Protein AF-A0A8D8CWI1-F1 (afdb_monomer_lite)

Structure (mmCIF, N/CA/C/O backbone):
data_AF-A0A8D8CWI1-F1
#
_entry.id   AF-A0A8D8CWI1-F1
#
loop_
_atom_site.group_PDB
_atom_site.id
_atom_site.type_symbol
_atom_site.label_atom_id
_atom_site.label_alt_id
_atom_site.label_comp_id
_atom_site.label_asym_id
_atom_site.label_entity_id
_atom_site.label_seq_id
_atom_site.pdbx_PDB_ins_code
_atom_site.Cartn_x
_atom_site.Cartn_y
_atom_site.Cartn_z
_atom_site.occupancy
_atom_site.B_iso_or_equiv
_atom_site.auth_seq_id
_atom_site.auth_comp_id
_atom_site.auth_asym_id
_atom_site.auth_atom_id
_atom_site.pdbx_PDB_model_num
ATOM 1 N N . MET A 1 1 ? 53.487 -8.138 -26.509 1.00 42.84 1 MET A N 1
ATOM 2 C CA . MET A 1 1 ? 53.267 -9.270 -25.585 1.00 42.84 1 MET A CA 1
ATOM 3 C C . MET A 1 1 ? 53.587 -8.730 -24.202 1.00 42.84 1 MET A C 1
ATOM 5 O O . MET A 1 1 ? 54.749 -8.462 -23.967 1.00 42.84 1 MET A O 1
ATOM 9 N N . LEU A 1 2 ? 52.679 -8.382 -23.300 1.00 46.41 2 LEU A N 1
ATOM 10 C CA . LEU A 1 2 ? 51.234 -8.536 -23.115 1.00 46.41 2 LEU A CA 1
ATOM 11 C C . LEU A 1 2 ? 50.904 -7.471 -22.052 1.00 46.41 2 LEU A C 1
ATOM 13 O O . LEU A 1 2 ? 51.437 -7.591 -20.955 1.00 46.41 2 LEU A O 1
ATOM 17 N N . SER A 1 3 ? 50.131 -6.427 -22.350 1.00 50.88 3 SER A N 1
ATOM 18 C CA . SER A 1 3 ? 49.646 -5.509 -21.296 1.00 50.88 3 SER A CA 1
ATOM 19 C C . SER A 1 3 ? 48.567 -4.545 -21.801 1.00 50.88 3 SER A C 1
ATOM 21 O O . SER A 1 3 ? 48.564 -3.375 -21.437 1.00 50.88 3 SER A O 1
ATOM 23 N N . GLN A 1 4 ? 47.695 -4.995 -22.705 1.00 46.41 4 GLN A N 1
ATOM 24 C CA . GLN A 1 4 ? 46.649 -4.138 -23.276 1.00 46.41 4 GLN A CA 1
ATOM 25 C C . GLN A 1 4 ? 45.330 -4.895 -23.493 1.00 46.41 4 GLN A C 1
ATOM 27 O O . GLN A 1 4 ? 44.592 -4.601 -24.426 1.00 46.41 4 GLN A O 1
ATOM 32 N N . GLU A 1 5 ? 45.057 -5.892 -22.646 1.00 44.97 5 GLU A N 1
ATOM 33 C CA . GLU A 1 5 ? 43.793 -6.647 -22.649 1.00 44.97 5 GLU A CA 1
ATOM 34 C C . GLU A 1 5 ? 42.979 -6.480 -21.350 1.00 44.97 5 GLU A C 1
ATOM 36 O O . GLU A 1 5 ? 41.818 -6.875 -21.329 1.00 44.97 5 GLU A O 1
ATOM 41 N N . ASP A 1 6 ? 43.511 -5.824 -20.308 1.00 45.47 6 ASP A N 1
ATOM 42 C CA . ASP A 1 6 ? 42.814 -5.704 -19.012 1.00 45.47 6 ASP A CA 1
ATOM 43 C C . ASP A 1 6 ? 41.886 -4.478 -18.877 1.00 45.47 6 ASP A C 1
ATOM 45 O O . ASP A 1 6 ? 41.021 -4.470 -18.007 1.00 45.47 6 ASP A O 1
ATOM 49 N N . ASP A 1 7 ? 41.956 -3.479 -19.766 1.00 42.00 7 ASP A N 1
ATOM 50 C CA . ASP A 1 7 ? 41.091 -2.279 -19.679 1.00 42.00 7 ASP A CA 1
ATOM 51 C C . ASP A 1 7 ? 39.696 -2.459 -20.312 1.00 42.00 7 ASP A C 1
ATOM 53 O O . ASP A 1 7 ? 38.827 -1.596 -20.189 1.00 42.00 7 ASP A O 1
ATOM 57 N N . ALA A 1 8 ? 39.440 -3.579 -20.995 1.00 42.09 8 ALA A N 1
ATOM 58 C CA . ALA A 1 8 ? 38.137 -3.843 -21.614 1.00 42.09 8 ALA A CA 1
ATOM 59 C C . ALA A 1 8 ? 37.120 -4.486 -20.648 1.00 42.09 8 ALA A C 1
ATOM 61 O O . ALA A 1 8 ? 35.929 -4.541 -20.961 1.00 42.09 8 ALA A O 1
ATOM 62 N N . ALA A 1 9 ? 37.567 -4.967 -19.482 1.00 45.78 9 ALA A N 1
ATOM 63 C CA . ALA A 1 9 ? 36.727 -5.694 -18.531 1.00 45.78 9 ALA A CA 1
ATOM 64 C C . ALA A 1 9 ? 35.967 -4.784 -17.543 1.00 45.78 9 ALA A C 1
ATOM 66 O O . ALA A 1 9 ? 34.921 -5.187 -17.036 1.00 45.78 9 ALA A O 1
ATOM 67 N N . GLU A 1 10 ? 36.425 -3.550 -17.303 1.00 42.88 10 GLU A N 1
ATOM 68 C CA . GLU A 1 10 ? 35.770 -2.615 -16.366 1.00 42.88 10 GLU A CA 1
ATOM 69 C C . GLU A 1 10 ? 34.694 -1.722 -17.009 1.00 42.88 10 GLU A C 1
ATOM 71 O O . GLU A 1 10 ? 33.970 -1.014 -16.310 1.00 42.88 10 GLU A O 1
ATOM 76 N N . ALA A 1 11 ? 34.519 -1.782 -18.332 1.00 43.88 11 ALA A N 1
ATOM 77 C CA . ALA A 1 11 ? 33.550 -0.959 -19.058 1.00 43.88 11 ALA A CA 1
ATOM 78 C C . ALA A 1 11 ? 32.256 -1.699 -19.448 1.00 43.88 11 ALA A C 1
ATOM 80 O O . ALA A 1 11 ? 31.505 -1.219 -20.297 1.00 43.88 11 ALA A O 1
ATOM 81 N N . ILE A 1 12 ? 31.933 -2.826 -18.805 1.00 44.25 12 ILE A N 1
ATOM 82 C CA . ILE A 1 12 ? 30.547 -3.311 -18.767 1.00 44.25 12 ILE A CA 1
ATOM 83 C C . ILE A 1 12 ? 29.859 -2.548 -17.635 1.00 44.25 12 ILE A C 1
ATOM 85 O O . ILE A 1 12 ? 29.587 -3.082 -16.562 1.00 44.25 12 ILE A O 1
ATOM 89 N N . VAL A 1 13 ? 29.574 -1.265 -17.880 1.00 48.06 13 VAL A N 1
ATOM 90 C CA . VAL A 1 13 ? 28.423 -0.625 -17.242 1.00 48.06 13 VAL A CA 1
ATOM 91 C C . VAL A 1 13 ? 27.266 -1.538 -17.596 1.00 48.06 13 VAL A C 1
ATOM 93 O O . VAL A 1 13 ? 26.857 -1.605 -18.756 1.00 48.06 13 VAL A O 1
ATOM 96 N N . THR A 1 14 ? 26.848 -2.344 -16.625 1.00 50.88 14 THR A N 1
ATOM 97 C CA . THR A 1 14 ? 25.748 -3.279 -16.761 1.00 50.88 14 THR A CA 1
ATOM 98 C C . THR A 1 14 ? 24.602 -2.503 -17.385 1.00 50.88 14 THR A C 1
ATOM 100 O O . THR A 1 14 ? 24.051 -1.584 -16.780 1.00 50.88 14 THR A O 1
ATOM 103 N N . LEU A 1 15 ? 24.270 -2.833 -18.634 1.00 54.66 15 LEU A N 1
ATOM 104 C CA . LEU A 1 15 ? 22.944 -2.572 -19.161 1.00 54.66 15 LEU A CA 1
ATOM 105 C C . LEU A 1 15 ? 22.036 -3.357 -18.221 1.00 54.66 15 LEU A C 1
ATOM 107 O O . LEU A 1 15 ? 21.840 -4.556 -18.407 1.00 54.66 15 LEU A O 1
ATOM 111 N N . SER A 1 16 ? 21.632 -2.726 -17.118 1.00 61.69 16 SER A N 1
ATOM 112 C CA . SER A 1 16 ? 20.719 -3.316 -16.165 1.00 61.69 16 SER A CA 1
ATOM 113 C C . SER A 1 16 ? 19.502 -3.685 -16.985 1.00 61.69 16 SER A C 1
ATOM 115 O O . SER A 1 16 ? 18.890 -2.833 -17.629 1.00 61.69 16 SER A O 1
ATOM 117 N N . ASP A 1 17 ? 19.239 -4.984 -17.078 1.00 61.53 17 ASP A N 1
ATOM 118 C CA . ASP A 1 17 ? 18.097 -5.482 -17.814 1.00 61.53 17 ASP A CA 1
ATOM 119 C C . ASP A 1 17 ? 16.857 -4.815 -17.212 1.00 61.53 17 ASP A C 1
ATOM 121 O O . ASP A 1 17 ? 16.456 -5.132 -16.098 1.00 61.53 17 ASP A O 1
ATOM 125 N N . MET A 1 18 ? 16.275 -3.842 -17.916 1.00 72.94 18 MET A N 1
ATOM 126 C CA . MET A 1 18 ? 15.099 -3.084 -17.473 1.00 72.94 18 MET A CA 1
ATOM 127 C C . MET A 1 18 ? 13.812 -3.902 -17.635 1.00 72.94 18 MET A C 1
ATOM 129 O O . MET A 1 18 ? 12.711 -3.342 -17.730 1.00 72.94 18 MET A O 1
ATOM 133 N N . SER A 1 19 ? 13.936 -5.229 -17.694 1.00 87.94 19 SER A N 1
ATOM 134 C CA . SER A 1 19 ? 12.807 -6.134 -17.726 1.00 87.94 19 SER A CA 1
ATOM 135 C C . SER A 1 19 ? 11.919 -5.924 -16.494 1.00 87.94 19 SER A C 1
ATOM 137 O O . SER A 1 19 ? 12.388 -5.546 -15.410 1.00 87.94 19 SER A O 1
ATOM 139 N N . PRO A 1 20 ? 10.602 -6.166 -16.622 1.00 86.00 20 PRO A N 1
ATOM 140 C CA . PRO A 1 20 ? 9.695 -6.099 -15.484 1.00 86.00 20 PRO A CA 1
ATOM 141 C C . PRO A 1 20 ? 10.175 -6.965 -14.313 1.00 86.00 20 PRO A C 1
ATOM 143 O O . PRO A 1 20 ? 10.097 -6.521 -13.170 1.00 86.00 20 PRO A O 1
ATOM 146 N N . ALA A 1 21 ? 10.743 -8.141 -14.601 1.00 90.50 21 ALA A N 1
ATOM 147 C CA . ALA A 1 21 ? 11.280 -9.057 -13.600 1.00 90.50 21 ALA A CA 1
ATOM 148 C C . ALA A 1 21 ? 12.399 -8.414 -12.767 1.00 90.50 21 ALA A C 1
ATOM 150 O O . ALA A 1 21 ? 12.317 -8.424 -11.540 1.00 90.50 21 ALA A O 1
ATOM 151 N N . THR A 1 22 ? 13.382 -7.775 -13.405 1.00 92.00 22 THR A N 1
ATOM 152 C CA . THR A 1 22 ? 14.456 -7.070 -12.691 1.00 92.00 22 THR A CA 1
ATOM 153 C C . THR A 1 22 ? 13.911 -5.919 -11.850 1.00 92.00 22 THR A C 1
ATOM 155 O O . THR A 1 22 ? 14.307 -5.752 -10.699 1.00 92.00 22 THR A O 1
ATOM 158 N N . ARG A 1 23 ? 12.941 -5.148 -12.369 1.00 91.00 23 ARG A N 1
ATOM 159 C CA . ARG A 1 23 ? 12.309 -4.069 -11.586 1.00 91.00 23 ARG A CA 1
ATOM 160 C C . ARG A 1 23 ? 11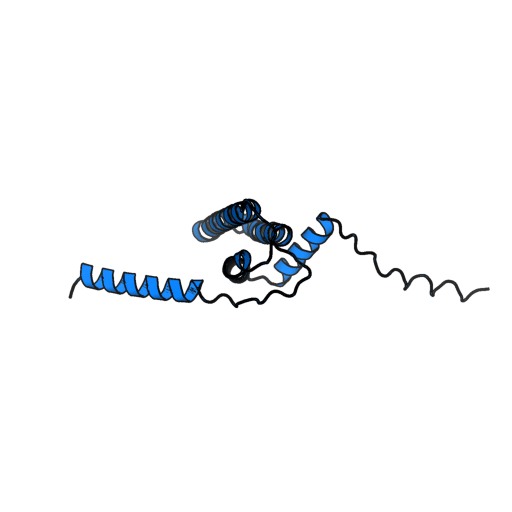.567 -4.595 -10.360 1.00 91.00 23 ARG A C 1
ATOM 162 O O . ARG A 1 23 ? 11.636 -3.966 -9.311 1.00 91.00 23 ARG A O 1
ATOM 169 N N . MET A 1 24 ? 10.877 -5.729 -10.481 1.00 93.62 24 MET A N 1
ATOM 170 C CA . MET A 1 24 ? 10.213 -6.372 -9.346 1.00 93.62 24 MET A CA 1
ATOM 171 C C . MET A 1 24 ? 11.224 -6.762 -8.274 1.00 93.62 24 MET A C 1
ATOM 173 O O . MET A 1 24 ? 11.026 -6.402 -7.118 1.00 93.62 24 MET A O 1
ATOM 177 N N . VAL A 1 25 ? 12.302 -7.455 -8.653 1.00 93.88 25 VAL A N 1
ATOM 178 C CA . VAL A 1 25 ? 13.358 -7.868 -7.714 1.00 93.88 25 VAL A CA 1
ATOM 179 C C . VAL A 1 25 ? 13.942 -6.649 -7.004 1.00 93.88 25 VAL A C 1
ATOM 181 O O . VAL A 1 25 ? 13.970 -6.620 -5.779 1.00 93.88 25 VAL A O 1
ATOM 184 N N . ASN A 1 26 ? 14.262 -5.590 -7.750 1.00 93.12 26 ASN A N 1
ATOM 185 C CA . ASN A 1 26 ? 14.781 -4.351 -7.173 1.00 93.12 26 ASN A CA 1
ATOM 186 C C . ASN A 1 26 ? 13.810 -3.720 -6.160 1.00 93.12 26 ASN A C 1
ATOM 188 O O . ASN A 1 26 ? 14.233 -3.274 -5.096 1.00 93.12 26 ASN A O 1
ATOM 192 N N . VAL A 1 27 ? 12.509 -3.674 -6.470 1.00 93.50 27 VAL A N 1
ATOM 193 C CA . VAL A 1 27 ? 11.495 -3.147 -5.541 1.00 93.50 27 VAL A CA 1
ATOM 194 C C . VAL A 1 27 ? 11.415 -4.012 -4.284 1.00 93.50 27 VAL A C 1
ATOM 196 O O . VAL A 1 27 ? 11.398 -3.473 -3.180 1.00 93.50 27 VAL A O 1
ATOM 199 N N . LEU A 1 28 ? 11.396 -5.337 -4.434 1.00 94.00 28 LEU A N 1
ATOM 200 C CA . LEU A 1 28 ? 11.347 -6.265 -3.305 1.00 94.00 28 LEU A CA 1
ATOM 201 C C . LEU A 1 28 ? 12.579 -6.127 -2.405 1.00 94.00 28 LEU A C 1
ATOM 203 O O . LEU A 1 28 ? 12.424 -6.037 -1.189 1.00 94.00 28 LEU A O 1
ATOM 207 N N . ASP A 1 29 ? 13.776 -6.042 -2.980 1.00 93.81 29 ASP A N 1
ATOM 208 C CA . ASP A 1 29 ? 15.023 -5.879 -2.229 1.00 93.81 29 ASP A CA 1
ATOM 209 C C . ASP A 1 29 ? 15.036 -4.565 -1.441 1.00 93.81 29 ASP A C 1
ATOM 211 O O . ASP A 1 29 ? 15.306 -4.566 -0.238 1.00 93.81 29 ASP A O 1
ATOM 215 N N . VAL A 1 30 ? 14.645 -3.452 -2.073 1.00 92.94 30 VAL A N 1
ATOM 216 C CA . VAL A 1 30 ? 14.542 -2.146 -1.400 1.00 92.94 30 VAL A CA 1
ATOM 217 C C . VAL A 1 30 ? 13.563 -2.198 -0.225 1.00 92.94 30 VAL A C 1
ATOM 219 O O . VAL A 1 30 ? 13.837 -1.639 0.839 1.00 92.94 30 VAL A O 1
ATOM 222 N N . LEU A 1 31 ? 12.430 -2.881 -0.383 1.00 92.81 31 LEU A N 1
ATOM 223 C CA . LEU A 1 31 ? 11.438 -3.010 0.684 1.00 92.81 31 LEU A CA 1
ATOM 224 C C . LEU A 1 31 ? 11.945 -3.887 1.825 1.00 92.81 31 LEU A C 1
ATOM 226 O O . LEU A 1 31 ? 11.797 -3.501 2.986 1.00 92.81 31 LEU A O 1
ATOM 230 N N . HIS A 1 32 ? 12.579 -5.019 1.516 1.00 89.88 32 HIS A N 1
ATOM 231 C CA . HIS A 1 32 ? 13.185 -5.881 2.529 1.00 89.88 32 HIS A CA 1
ATOM 232 C C . HIS A 1 32 ? 14.225 -5.128 3.366 1.00 89.88 32 HIS A C 1
ATOM 234 O O . HIS A 1 32 ? 14.299 -5.338 4.576 1.00 89.88 32 HIS A O 1
ATOM 240 N N . MET A 1 33 ? 14.981 -4.212 2.753 1.00 89.38 33 MET A N 1
ATOM 241 C CA . MET A 1 33 ? 15.924 -3.348 3.469 1.00 89.38 33 MET A CA 1
ATOM 242 C C . MET A 1 33 ? 15.233 -2.287 4.343 1.00 89.38 33 MET A C 1
ATOM 244 O O . MET A 1 33 ? 15.790 -1.888 5.362 1.00 89.38 33 MET A O 1
ATOM 248 N N . ALA A 1 34 ? 14.038 -1.821 3.966 1.00 87.81 34 ALA A N 1
ATOM 249 C CA . ALA A 1 34 ? 13.304 -0.791 4.704 1.00 87.81 34 ALA A CA 1
ATOM 250 C C . ALA A 1 34 ? 12.594 -1.327 5.962 1.00 87.81 34 ALA A C 1
ATOM 252 O O . ALA A 1 34 ? 12.572 -0.650 6.989 1.00 87.81 34 ALA A O 1
ATOM 253 N N . GLY A 1 35 ? 11.995 -2.520 5.891 1.00 85.06 35 GLY A N 1
ATOM 254 C CA . GLY A 1 35 ? 11.436 -3.250 7.039 1.00 85.06 35 GLY A CA 1
ATOM 255 C C . GLY A 1 35 ? 10.126 -2.722 7.659 1.00 85.06 35 GLY A C 1
ATOM 256 O O . GLY A 1 35 ? 9.451 -3.487 8.346 1.00 85.06 35 GLY A O 1
ATOM 257 N N . ASP A 1 36 ? 9.725 -1.471 7.410 1.00 89.75 36 ASP A N 1
ATOM 258 C CA . ASP A 1 36 ? 8.483 -0.863 7.934 1.00 89.75 36 ASP A CA 1
ATOM 259 C C . ASP A 1 36 ? 7.386 -0.776 6.854 1.00 89.75 36 ASP A C 1
ATOM 261 O O . ASP A 1 36 ? 7.164 0.264 6.226 1.00 89.75 36 ASP A O 1
ATOM 265 N N . TYR A 1 37 ? 6.706 -1.899 6.605 1.00 92.31 37 TYR A N 1
ATOM 266 C CA . TYR A 1 37 ? 5.696 -1.996 5.543 1.00 92.31 37 TYR A CA 1
ATOM 267 C C . TYR A 1 37 ? 4.416 -1.219 5.844 1.00 92.31 37 TYR A C 1
ATOM 269 O O . TYR A 1 37 ? 3.831 -0.648 4.926 1.00 92.31 37 TYR A O 1
ATOM 277 N N . ASP A 1 38 ? 3.997 -1.141 7.107 1.00 90.06 38 ASP A N 1
ATOM 278 C CA . ASP A 1 38 ? 2.774 -0.430 7.489 1.00 90.06 38 ASP A CA 1
ATOM 279 C C . ASP A 1 38 ? 2.887 1.065 7.206 1.00 90.06 38 ASP A C 1
ATOM 281 O O . ASP A 1 38 ? 2.004 1.671 6.586 1.00 90.06 38 ASP A O 1
ATOM 285 N N . ARG A 1 39 ? 4.004 1.675 7.613 1.00 90.44 39 ARG A N 1
ATOM 286 C CA . ARG A 1 39 ? 4.228 3.101 7.379 1.00 90.44 39 ARG A CA 1
ATOM 287 C C . ARG A 1 39 ? 4.423 3.411 5.901 1.00 90.44 39 ARG A C 1
ATOM 289 O O . ARG A 1 39 ? 3.927 4.433 5.419 1.00 90.44 39 ARG A O 1
ATOM 296 N N . LEU A 1 40 ? 5.125 2.541 5.175 1.00 92.56 40 LEU A N 1
ATOM 297 C CA . LEU A 1 40 ? 5.294 2.682 3.731 1.00 92.56 40 LEU A CA 1
ATOM 298 C C . LEU A 1 40 ? 3.949 2.590 3.006 1.00 92.56 40 LEU A C 1
ATOM 300 O O . LEU A 1 40 ? 3.662 3.444 2.168 1.00 92.56 40 LEU A O 1
ATOM 304 N N . MET A 1 41 ? 3.100 1.623 3.361 1.00 93.38 41 MET A N 1
ATOM 305 C CA . MET A 1 41 ? 1.767 1.472 2.777 1.00 93.38 41 MET A CA 1
ATOM 306 C C . MET A 1 41 ? 0.917 2.726 3.001 1.00 93.38 41 MET A C 1
ATOM 308 O O . MET A 1 41 ? 0.307 3.219 2.054 1.00 93.38 41 MET A O 1
ATOM 312 N N . GLN A 1 42 ? 0.922 3.294 4.213 1.00 92.88 42 GLN A N 1
ATOM 313 C CA . GLN A 1 42 ? 0.238 4.564 4.492 1.00 92.88 42 GLN A CA 1
ATOM 314 C C . GLN A 1 42 ? 0.769 5.700 3.611 1.00 92.88 42 GLN A C 1
ATOM 316 O O . GLN A 1 42 ? -0.010 6.481 3.065 1.00 92.88 42 GLN A O 1
ATOM 321 N N . GLY A 1 43 ? 2.090 5.776 3.432 1.00 92.88 43 GLY A N 1
ATOM 322 C CA . GLY A 1 43 ? 2.718 6.746 2.538 1.00 92.88 43 GLY A CA 1
ATOM 323 C C . GLY A 1 43 ? 2.236 6.601 1.094 1.00 92.88 43 GLY A C 1
ATOM 324 O O . GLY A 1 43 ? 1.879 7.599 0.467 1.00 92.88 43 GLY A O 1
ATOM 325 N N . VAL A 1 44 ? 2.161 5.374 0.573 1.00 93.12 44 VAL A N 1
ATOM 326 C CA . VAL A 1 44 ? 1.638 5.120 -0.778 1.00 93.12 44 VAL A CA 1
ATOM 327 C C . VAL A 1 44 ? 0.153 5.486 -0.853 1.00 93.12 44 VAL A C 1
ATOM 329 O O . VAL A 1 44 ? -0.243 6.227 -1.752 1.00 93.12 44 VAL A O 1
ATOM 332 N N . PHE A 1 45 ? -0.658 5.068 0.119 1.00 93.56 45 PHE A N 1
ATOM 333 C CA . PHE A 1 45 ? -2.098 5.341 0.160 1.00 93.56 45 PHE A CA 1
ATOM 334 C C . PHE A 1 45 ? -2.435 6.840 0.228 1.00 93.56 45 PHE A C 1
ATOM 336 O O . PHE A 1 45 ? -3.384 7.304 -0.399 1.00 93.56 45 PHE A O 1
ATOM 343 N N . GLU A 1 46 ? -1.650 7.646 0.942 1.00 92.69 46 GLU A N 1
ATOM 344 C CA . GLU A 1 46 ? -1.886 9.094 0.992 1.00 92.69 46 GLU A CA 1
ATOM 345 C C . GLU A 1 46 ? -1.446 9.823 -0.297 1.00 92.69 46 GLU A C 1
ATOM 347 O O . GLU A 1 46 ? -1.902 10.944 -0.559 1.00 92.69 46 GLU A O 1
ATOM 352 N N . ASN A 1 47 ? -0.578 9.212 -1.117 1.00 91.88 47 ASN A N 1
ATOM 353 C CA . ASN A 1 47 ? 0.059 9.865 -2.266 1.00 91.88 47 ASN A CA 1
ATOM 354 C C . ASN A 1 47 ? -0.300 9.285 -3.645 1.00 91.88 47 ASN A C 1
ATOM 356 O O . ASN A 1 47 ? -0.041 9.973 -4.633 1.00 91.88 47 ASN A O 1
ATOM 360 N N . TYR A 1 48 ? -0.894 8.091 -3.753 1.00 90.31 48 TYR A N 1
ATOM 361 C CA . TYR A 1 48 ? -1.123 7.438 -5.054 1.00 90.31 48 TYR A CA 1
ATOM 362 C C . TYR A 1 48 ? -2.044 8.250 -5.979 1.00 90.31 48 TYR A C 1
ATOM 364 O O . TYR A 1 48 ? -1.742 8.403 -7.156 1.00 90.31 48 TYR A O 1
ATOM 372 N N . LEU A 1 49 ? -3.089 8.888 -5.438 1.00 89.25 49 LEU A N 1
ATOM 373 C CA . LEU A 1 49 ? -3.983 9.768 -6.210 1.00 89.25 49 LEU A CA 1
ATOM 374 C C . LEU A 1 49 ? -3.339 11.097 -6.630 1.00 89.25 49 LEU A C 1
ATOM 376 O O . LEU A 1 49 ? -3.849 11.779 -7.514 1.00 89.25 49 LEU A O 1
ATOM 380 N N . HIS A 1 50 ? -2.236 11.493 -5.991 1.00 87.12 50 HIS A N 1
ATOM 381 C CA . HIS A 1 50 ? -1.492 12.697 -6.367 1.00 87.12 50 HIS A CA 1
ATOM 382 C C . HIS A 1 50 ? -0.492 12.429 -7.501 1.00 87.12 50 HIS A C 1
ATOM 384 O O . HIS A 1 50 ? 0.103 13.375 -8.026 1.00 87.12 50 HIS A O 1
ATOM 390 N N . GLN A 1 51 ? -0.285 11.162 -7.873 1.00 85.19 51 GLN A N 1
ATOM 391 C CA . GLN A 1 51 ? 0.596 10.805 -8.975 1.00 85.19 51 GLN A CA 1
ATOM 392 C C . GLN A 1 51 ? -0.063 11.148 -10.308 1.00 85.19 51 GLN A C 1
ATOM 394 O O . GLN A 1 51 ? -1.242 10.886 -10.540 1.00 85.19 51 GLN A O 1
ATOM 399 N N . LYS A 1 52 ? 0.718 11.753 -11.205 1.00 78.12 52 LYS A N 1
ATOM 400 C CA . LYS A 1 52 ? 0.260 12.065 -12.559 1.00 78.12 52 LYS A CA 1
ATOM 401 C C . LYS A 1 52 ? 0.277 10.785 -13.387 1.00 78.12 52 LYS A C 1
ATOM 403 O O . LYS A 1 52 ? 1.309 10.436 -13.952 1.00 78.12 52 LYS A O 1
ATOM 408 N N . MET A 1 53 ? -0.866 10.118 -13.463 1.00 78.12 53 MET A N 1
ATOM 409 C CA . MET A 1 53 ? -1.077 8.941 -14.298 1.00 78.12 53 MET A CA 1
ATOM 410 C C . MET A 1 53 ? -2.149 9.254 -15.355 1.00 78.12 53 MET A C 1
ATOM 412 O O . MET A 1 53 ? -3.214 9.767 -15.005 1.00 78.12 53 MET A O 1
ATOM 416 N N . PRO A 1 54 ? -1.903 8.969 -16.645 1.00 74.19 54 PRO A N 1
ATOM 417 C CA . PRO A 1 54 ? -2.937 9.050 -17.667 1.00 74.19 54 PRO A CA 1
ATOM 418 C C . PRO A 1 54 ? -3.896 7.858 -17.523 1.00 74.19 54 PRO A C 1
ATOM 420 O O . PRO A 1 54 ? -3.695 6.817 -18.141 1.00 74.19 54 PRO A O 1
ATOM 423 N N . ASP A 1 55 ? -4.936 8.012 -16.700 1.00 85.25 55 ASP A N 1
ATOM 424 C CA . ASP A 1 55 ? -5.984 7.002 -16.494 1.00 85.25 55 ASP A CA 1
ATOM 425 C C . ASP A 1 55 ? -7.390 7.588 -16.707 1.00 85.25 55 ASP A C 1
ATOM 427 O O . ASP A 1 55 ? -8.041 8.011 -15.749 1.00 85.25 55 ASP A O 1
ATOM 431 N N . PRO A 1 56 ? -7.887 7.647 -17.957 1.00 83.75 56 PRO A N 1
ATOM 432 C CA . PRO A 1 56 ? -9.203 8.220 -18.248 1.00 83.75 56 PRO A CA 1
ATOM 433 C C . PRO A 1 56 ? -10.365 7.476 -17.577 1.00 83.75 56 PRO A C 1
ATOM 435 O O . PRO A 1 56 ? -11.394 8.083 -17.294 1.00 83.75 56 PRO A O 1
ATOM 438 N N . ASN A 1 57 ? -10.199 6.173 -17.331 1.00 89.00 57 ASN A N 1
ATOM 439 C CA . ASN A 1 57 ? -11.248 5.291 -16.817 1.00 89.00 57 ASN A CA 1
ATOM 440 C C . ASN A 1 57 ? -11.029 4.891 -15.349 1.00 89.00 57 ASN A C 1
ATOM 442 O O . ASN A 1 57 ? -11.812 4.106 -14.820 1.00 89.00 57 ASN A O 1
ATOM 446 N N . MET A 1 58 ? -9.980 5.405 -14.697 1.00 88.69 58 MET A N 1
ATOM 447 C CA . MET A 1 58 ? -9.603 5.075 -13.315 1.00 88.69 58 MET A CA 1
ATOM 448 C C . MET A 1 58 ? -9.399 3.569 -13.057 1.00 88.69 58 MET A C 1
ATOM 450 O O . MET A 1 58 ? -9.577 3.099 -11.932 1.00 88.69 58 MET A O 1
ATOM 454 N N . VAL A 1 59 ? -9.029 2.798 -14.082 1.00 91.94 59 VAL A N 1
ATOM 455 C CA . VAL A 1 59 ? -8.868 1.339 -13.967 1.00 91.94 59 VAL A CA 1
ATOM 456 C C . VAL A 1 59 ? -7.642 0.990 -13.126 1.00 91.94 59 VAL A C 1
ATOM 458 O O . VAL A 1 59 ? -7.729 0.127 -12.258 1.00 91.94 59 VAL A O 1
ATOM 461 N N . GLY A 1 60 ? -6.519 1.685 -13.325 1.00 90.25 60 GLY A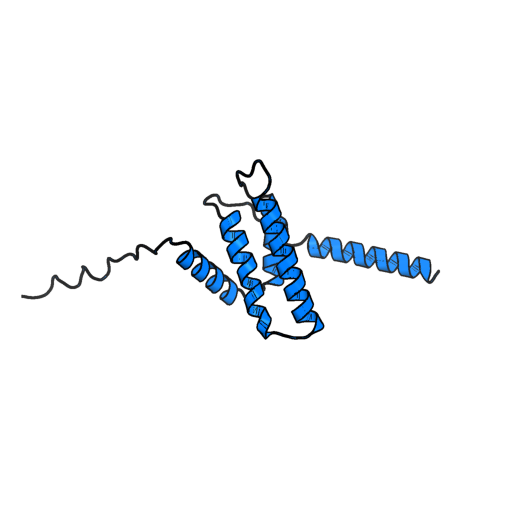 N 1
ATOM 462 C CA . GLY A 1 60 ? -5.312 1.460 -12.524 1.00 90.25 60 GLY A CA 1
ATOM 463 C C . GLY A 1 60 ? -5.481 1.952 -11.088 1.00 90.25 60 GLY A C 1
ATOM 464 O O . GLY A 1 60 ? -4.971 1.343 -10.151 1.00 90.25 60 GLY A O 1
ATOM 465 N N . VAL A 1 61 ? -6.263 3.016 -10.893 1.00 92.31 61 VAL A N 1
ATOM 466 C CA . VAL A 1 61 ? -6.641 3.493 -9.554 1.00 92.31 61 VAL A CA 1
ATOM 467 C C . VAL A 1 61 ? -7.499 2.457 -8.818 1.00 92.31 61 VAL A C 1
ATOM 469 O O . VAL A 1 61 ? -7.268 2.210 -7.633 1.00 92.31 61 VAL A O 1
ATOM 472 N N . ALA A 1 62 ? -8.464 1.837 -9.504 1.00 93.56 62 ALA A N 1
ATOM 473 C CA . ALA A 1 62 ? -9.300 0.782 -8.935 1.00 93.56 62 ALA A CA 1
ATOM 474 C C . ALA A 1 62 ? -8.482 -0.472 -8.585 1.00 93.56 62 ALA A C 1
ATOM 476 O O . ALA A 1 62 ? -8.599 -0.968 -7.465 1.00 93.56 62 ALA A O 1
ATOM 477 N N . ASP A 1 63 ? -7.603 -0.917 -9.488 1.00 94.31 63 ASP A N 1
ATOM 478 C CA . ASP A 1 63 ? -6.696 -2.051 -9.260 1.00 94.31 63 ASP A CA 1
ATOM 479 C C . ASP A 1 63 ? -5.791 -1.801 -8.041 1.00 94.31 63 ASP A C 1
ATOM 481 O O . ASP A 1 63 ? -5.733 -2.610 -7.115 1.00 94.31 63 ASP A O 1
ATOM 485 N N . ALA A 1 64 ? -5.186 -0.612 -7.931 1.00 94.44 64 ALA A N 1
ATOM 486 C CA . ALA A 1 64 ? -4.425 -0.236 -6.737 1.00 94.44 64 ALA A CA 1
ATOM 487 C C . ALA A 1 64 ? -5.258 -0.333 -5.444 1.00 94.44 64 ALA A C 1
ATOM 489 O O . ALA A 1 64 ? -4.744 -0.790 -4.418 1.00 94.44 64 ALA A O 1
ATOM 490 N N . GLY A 1 65 ? -6.533 0.067 -5.501 1.00 94.94 65 GLY A N 1
ATOM 491 C CA . GLY A 1 65 ? -7.514 -0.071 -4.421 1.00 94.94 65 GLY A CA 1
ATOM 492 C C . GLY A 1 65 ? -7.735 -1.518 -3.978 1.00 94.94 65 GLY A C 1
ATOM 493 O O . GLY A 1 65 ? -7.755 -1.805 -2.776 1.00 94.94 65 GLY A O 1
ATOM 494 N N . GLU A 1 66 ? -7.851 -2.443 -4.929 1.00 96.62 66 GLU A N 1
ATOM 495 C CA . GLU A 1 66 ? -7.970 -3.875 -4.640 1.00 96.62 66 GLU A CA 1
ATOM 496 C C . GLU A 1 66 ? -6.714 -4.417 -3.948 1.00 96.62 66 GLU A C 1
ATOM 498 O O . GLU A 1 66 ? -6.822 -5.176 -2.980 1.00 96.62 66 GLU A O 1
ATOM 503 N N . TRP A 1 67 ? -5.528 -3.958 -4.358 1.00 96.44 67 TRP A N 1
ATOM 504 C CA . TRP A 1 67 ? -4.263 -4.324 -3.716 1.00 96.44 67 TRP A CA 1
ATOM 505 C C . TRP A 1 67 ? -4.113 -3.771 -2.294 1.00 96.44 67 TRP A C 1
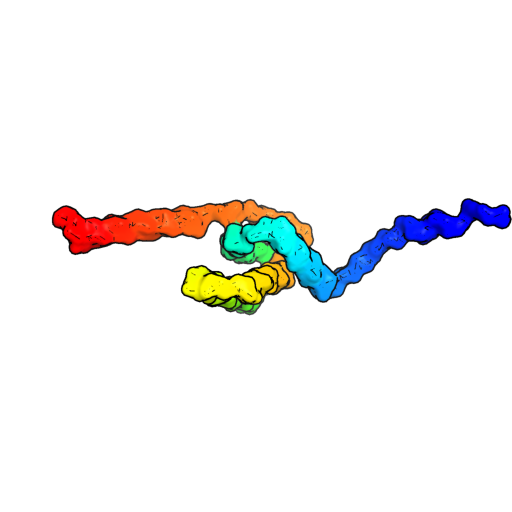ATOM 507 O O . TRP A 1 67 ? -3.570 -4.467 -1.432 1.00 96.44 67 TRP A O 1
ATOM 517 N N . PHE A 1 68 ? -4.648 -2.581 -1.998 1.00 96.06 68 PHE A N 1
ATOM 518 C CA . PHE A 1 68 ? -4.758 -2.109 -0.610 1.00 96.06 68 PHE A CA 1
ATOM 519 C C . PHE A 1 68 ? -5.663 -3.030 0.218 1.00 96.06 68 PHE A C 1
ATOM 521 O O . PHE A 1 68 ? -5.265 -3.479 1.292 1.00 96.06 68 PHE A O 1
ATOM 528 N N . CYS A 1 69 ? -6.828 -3.414 -0.315 1.00 96.06 69 CYS A N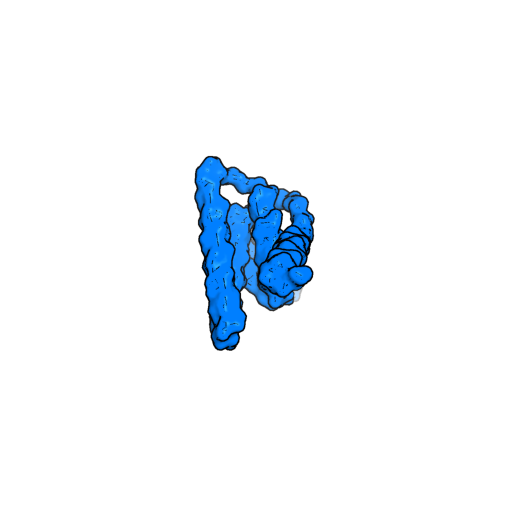 1
ATOM 529 C CA . CYS A 1 69 ? -7.731 -4.349 0.365 1.00 96.06 69 CYS A CA 1
ATOM 530 C C . CYS A 1 69 ? -7.093 -5.732 0.575 1.00 96.06 69 CYS A C 1
ATOM 532 O O . CYS A 1 69 ? -7.355 -6.398 1.579 1.00 96.06 69 CYS A O 1
ATOM 534 N N . PHE A 1 70 ? -6.276 -6.197 -0.373 1.00 95.88 70 PHE A N 1
ATOM 535 C CA . PHE A 1 70 ? -5.501 -7.425 -0.223 1.00 95.88 70 PHE A CA 1
ATOM 536 C C . PHE A 1 70 ? -4.509 -7.312 0.940 1.00 95.88 70 PHE A C 1
ATOM 538 O O . PHE A 1 70 ? -4.495 -8.191 1.805 1.00 95.88 70 PHE A O 1
ATOM 545 N N . ASN A 1 71 ? -3.734 -6.225 0.998 1.00 95.25 71 ASN A N 1
ATOM 546 C CA . ASN A 1 71 ? -2.767 -5.997 2.069 1.00 95.25 71 ASN A CA 1
ATOM 547 C C . ASN A 1 71 ? -3.457 -5.948 3.444 1.00 95.25 71 ASN A C 1
ATOM 549 O O . ASN A 1 71 ? -3.036 -6.662 4.353 1.00 95.25 71 ASN A O 1
ATOM 553 N N . ASP A 1 72 ? -4.594 -5.254 3.558 1.00 94.94 72 ASP A N 1
ATOM 554 C CA . ASP A 1 72 ? -5.400 -5.204 4.786 1.00 94.94 72 ASP A CA 1
ATOM 555 C C . ASP A 1 72 ? -5.829 -6.598 5.270 1.00 94.94 72 ASP A C 1
ATOM 557 O O . ASP A 1 72 ? -5.771 -6.893 6.465 1.00 94.94 72 ASP A O 1
ATOM 561 N N . ARG A 1 73 ? -6.231 -7.495 4.359 1.00 95.12 73 ARG A N 1
ATOM 562 C CA . ARG A 1 73 ? -6.613 -8.878 4.712 1.00 95.12 73 ARG A CA 1
ATOM 563 C C . ARG A 1 73 ? -5.416 -9.687 5.204 1.00 95.12 73 ARG A C 1
ATOM 565 O O . ARG A 1 73 ? -5.553 -10.471 6.149 1.00 95.12 73 ARG A O 1
ATOM 572 N N . VAL A 1 74 ? -4.253 -9.511 4.578 1.00 94.62 74 VAL A N 1
ATOM 573 C CA . VAL A 1 74 ? -3.006 -10.164 5.001 1.00 94.62 74 VAL A CA 1
ATOM 574 C C . VAL A 1 74 ? -2.593 -9.643 6.379 1.00 94.62 74 VAL A C 1
ATOM 576 O O . VAL A 1 74 ? -2.376 -10.447 7.288 1.00 94.62 74 VAL A O 1
ATOM 579 N N . GLN A 1 75 ? -2.604 -8.325 6.582 1.00 94.00 75 GLN A N 1
ATOM 580 C CA . GLN A 1 75 ? -2.316 -7.691 7.869 1.00 94.00 75 GLN A CA 1
ATOM 581 C C . GLN A 1 75 ? -3.293 -8.118 8.959 1.00 94.00 75 GLN A C 1
ATOM 583 O O . GLN A 1 75 ? -2.882 -8.448 10.072 1.00 94.00 75 GLN A O 1
ATOM 588 N N . GLN A 1 76 ? -4.586 -8.201 8.649 1.00 94.69 76 GLN A N 1
ATOM 589 C CA . GLN A 1 76 ? -5.584 -8.734 9.568 1.00 94.69 76 GLN A CA 1
ATOM 590 C C . GLN A 1 76 ? -5.222 -10.170 9.981 1.00 94.69 76 GLN A C 1
ATOM 592 O O . GLN A 1 76 ? -5.203 -10.496 11.168 1.00 94.69 76 GLN A O 1
ATOM 597 N N . LYS A 1 77 ? -4.884 -11.038 9.024 1.00 94.88 77 LYS A N 1
ATOM 598 C CA . LYS A 1 77 ? -4.501 -12.428 9.307 1.00 94.88 77 LYS A CA 1
ATOM 599 C C . LYS A 1 77 ? -3.258 -12.520 10.196 1.00 94.88 77 LYS A C 1
ATOM 601 O O . LYS A 1 77 ? -3.264 -13.307 11.145 1.00 94.88 77 LYS A O 1
ATOM 606 N N . ILE A 1 78 ? -2.236 -11.712 9.917 1.00 94.94 78 ILE A N 1
ATOM 607 C CA . ILE A 1 78 ? -0.998 -11.641 10.706 1.00 94.94 78 ILE A CA 1
ATOM 608 C C . ILE A 1 78 ? -1.311 -11.181 12.130 1.00 94.94 78 ILE A C 1
ATOM 610 O O . ILE A 1 78 ? -0.938 -11.858 13.083 1.00 94.94 78 ILE A O 1
ATOM 614 N N . ASN A 1 79 ? -2.065 -10.093 12.290 1.00 93.69 79 ASN A N 1
ATOM 615 C CA . ASN A 1 79 ? -2.362 -9.516 13.602 1.00 93.69 79 ASN A CA 1
ATOM 616 C C . ASN A 1 79 ? -3.275 -10.405 14.459 1.00 93.69 79 ASN A C 1
ATOM 618 O O . ASN A 1 79 ? -3.107 -10.467 15.675 1.00 93.69 79 ASN A O 1
ATOM 622 N N . HIS A 1 80 ? -4.226 -11.118 13.850 1.00 95.75 80 HIS A N 1
ATOM 623 C CA . HIS A 1 80 ? -5.146 -11.987 14.590 1.00 95.75 80 HIS A CA 1
ATOM 624 C C . HIS A 1 80 ? -4.583 -13.378 14.890 1.00 95.75 80 HIS A C 1
ATOM 626 O O . HIS A 1 80 ? -4.925 -13.954 15.920 1.00 95.75 80 HIS A O 1
ATOM 632 N N . GLN A 1 81 ? -3.790 -13.955 13.982 1.00 95.38 81 GLN A N 1
ATOM 633 C CA . GLN A 1 81 ? -3.324 -15.343 14.099 1.00 95.38 81 GLN A CA 1
ATOM 634 C C . GLN A 1 81 ? -1.826 -15.474 14.348 1.00 95.38 81 GLN A C 1
ATOM 636 O O . GLN A 1 81 ? -1.350 -16.593 14.513 1.00 95.38 81 GLN A O 1
ATOM 641 N N . GLN A 1 82 ? -1.084 -14.362 14.331 1.00 94.56 82 GLN A N 1
ATOM 642 C CA . GLN A 1 82 ? 0.377 -14.338 14.450 1.00 94.56 82 GLN A CA 1
ATOM 643 C C . GLN A 1 82 ? 1.071 -15.245 13.424 1.00 94.56 82 GLN A C 1
ATOM 645 O O . GLN A 1 82 ? 2.160 -15.769 13.648 1.00 94.56 82 GLN A O 1
ATOM 650 N N . ASN A 1 83 ? 0.428 -15.454 12.273 1.00 92.62 83 ASN A N 1
ATOM 651 C CA . ASN A 1 83 ? 0.996 -16.258 11.209 1.00 92.62 83 ASN A CA 1
ATOM 652 C C . ASN A 1 83 ? 1.938 -15.394 10.364 1.00 92.62 83 ASN A C 1
ATOM 654 O O . ASN A 1 83 ? 1.513 -14.760 9.404 1.00 92.62 83 ASN A O 1
ATOM 658 N N . TYR A 1 84 ? 3.225 -15.399 10.699 1.00 93.38 84 TYR A N 1
ATOM 659 C CA . TYR A 1 84 ? 4.239 -14.625 9.976 1.00 93.38 84 TYR A CA 1
ATOM 660 C C . TYR A 1 84 ? 4.730 -15.289 8.683 1.00 93.38 84 TYR A C 1
ATOM 662 O O . TYR A 1 84 ? 5.461 -14.660 7.922 1.00 93.38 84 TYR A O 1
ATOM 670 N N . SER A 1 85 ? 4.292 -16.515 8.365 1.00 94.12 85 SER A N 1
ATOM 671 C CA . SER A 1 85 ? 4.618 -17.136 7.068 1.00 94.12 85 SER A CA 1
ATOM 672 C C . SER A 1 85 ? 4.042 -16.354 5.884 1.00 94.12 85 SER A C 1
ATOM 674 O O . SER A 1 85 ? 4.586 -16.417 4.784 1.00 94.12 85 SER A O 1
ATOM 676 N N . VAL A 1 86 ? 2.973 -15.578 6.114 1.00 93.00 86 VAL A N 1
ATOM 677 C CA . VAL A 1 86 ? 2.364 -14.719 5.092 1.00 93.00 86 VAL A CA 1
ATOM 678 C C . VAL A 1 86 ? 2.930 -13.292 5.072 1.00 93.00 86 VAL A C 1
ATOM 680 O O . VAL A 1 86 ? 2.551 -12.496 4.220 1.00 93.00 86 VAL A O 1
ATOM 683 N N . TYR A 1 87 ? 3.859 -12.955 5.969 1.00 91.69 87 TYR A N 1
ATOM 684 C CA . TYR A 1 87 ? 4.453 -11.616 6.053 1.00 91.69 87 TYR A CA 1
ATOM 685 C C . TYR A 1 87 ? 5.154 -11.165 4.754 1.00 91.69 87 TYR A C 1
ATOM 687 O O . TYR A 1 87 ? 4.960 -10.019 4.348 1.00 91.69 87 TYR A O 1
ATOM 695 N N . PRO A 1 88 ? 5.878 -12.039 4.019 1.00 91.31 88 PRO A N 1
ATOM 696 C CA . PRO A 1 88 ? 6.481 -11.656 2.742 1.00 91.31 88 PRO A CA 1
ATOM 697 C C . PRO A 1 88 ? 5.464 -11.272 1.661 1.00 91.31 88 PRO A C 1
ATOM 699 O O . PRO A 1 88 ? 5.834 -10.624 0.693 1.00 91.31 88 PRO A O 1
ATOM 702 N N . TYR A 1 89 ? 4.181 -11.631 1.796 1.00 92.94 89 TYR A N 1
ATOM 703 C CA . TYR A 1 89 ? 3.171 -11.271 0.795 1.00 92.94 89 TYR A CA 1
ATOM 704 C C . TYR A 1 89 ? 2.820 -9.775 0.816 1.00 92.94 89 TYR A C 1
ATOM 706 O O . TYR A 1 89 ? 2.294 -9.256 -0.168 1.00 92.94 89 TYR A O 1
ATOM 714 N N . LEU A 1 90 ? 3.149 -9.064 1.900 1.00 93.38 90 LEU A N 1
ATOM 715 C CA . LEU A 1 90 ? 2.915 -7.624 2.029 1.00 93.38 90 LEU A CA 1
ATOM 716 C C . LEU A 1 90 ? 3.729 -6.804 1.020 1.00 93.38 90 LEU A C 1
ATOM 718 O O . LEU A 1 90 ? 3.266 -5.759 0.565 1.00 93.38 90 LEU A O 1
ATOM 722 N N . THR A 1 91 ? 4.921 -7.279 0.643 1.00 93.50 91 THR A N 1
ATOM 723 C CA . THR A 1 91 ? 5.831 -6.557 -0.258 1.00 93.50 91 THR A CA 1
ATOM 724 C C . THR A 1 91 ? 5.345 -6.554 -1.709 1.00 93.50 91 THR A C 1
ATOM 726 O O . THR A 1 91 ? 5.637 -5.623 -2.456 1.00 93.50 91 THR A O 1
ATOM 729 N N . TYR A 1 92 ? 4.524 -7.532 -2.104 1.00 93.50 92 TYR A N 1
ATOM 730 C CA . TYR A 1 92 ? 4.001 -7.632 -3.470 1.00 93.50 92 TYR A CA 1
ATOM 731 C C . TYR A 1 92 ? 3.021 -6.509 -3.825 1.00 93.50 92 TYR A C 1
ATOM 733 O O . TYR A 1 92 ? 2.973 -6.102 -4.984 1.00 93.50 92 TYR A O 1
ATOM 741 N N . GLY A 1 93 ? 2.305 -5.941 -2.845 1.00 94.44 93 GLY A N 1
ATOM 742 C CA . GLY A 1 93 ? 1.457 -4.767 -3.087 1.00 94.44 93 GLY A CA 1
ATOM 743 C C . GLY A 1 93 ? 2.262 -3.583 -3.632 1.00 94.44 93 GLY A C 1
ATOM 744 O O . GLY A 1 93 ? 1.862 -2.937 -4.598 1.00 94.44 93 GLY A O 1
ATOM 745 N N . PHE A 1 94 ? 3.466 -3.366 -3.099 1.00 94.94 94 PHE A N 1
ATOM 746 C CA . PHE A 1 94 ? 4.356 -2.295 -3.545 1.00 94.94 94 PHE A CA 1
ATOM 747 C C . PHE A 1 94 ? 4.907 -2.503 -4.952 1.00 94.94 94 PHE A C 1
ATOM 749 O O . PHE A 1 94 ? 5.123 -1.521 -5.659 1.00 94.94 94 PHE A O 1
ATOM 756 N N . VAL A 1 95 ? 5.107 -3.751 -5.381 1.00 94.75 95 VAL A N 1
ATOM 757 C CA . VAL A 1 95 ? 5.497 -4.057 -6.766 1.00 94.75 95 VAL A CA 1
ATOM 758 C C . VAL A 1 95 ? 4.405 -3.594 -7.727 1.00 94.75 95 VAL A C 1
ATOM 760 O O . VAL A 1 95 ? 4.695 -2.935 -8.726 1.00 94.75 95 VAL A O 1
ATOM 763 N N . VAL A 1 96 ? 3.143 -3.875 -7.399 1.00 94.25 96 VAL A N 1
ATOM 764 C CA . VAL A 1 96 ? 2.008 -3.463 -8.230 1.00 94.25 96 VAL A CA 1
ATOM 765 C C . VAL A 1 96 ? 1.844 -1.949 -8.230 1.00 94.25 96 VAL A C 1
ATOM 767 O O . VAL A 1 96 ? 1.778 -1.345 -9.299 1.00 94.25 96 VAL A O 1
ATOM 770 N N . TRP A 1 97 ? 1.873 -1.304 -7.061 1.00 94.19 97 TRP A N 1
ATOM 771 C CA . TRP A 1 97 ? 1.812 0.159 -6.985 1.00 94.19 97 TRP A CA 1
ATOM 772 C C . TRP A 1 97 ? 2.977 0.825 -7.727 1.00 94.19 97 TRP A C 1
ATOM 774 O O . TRP A 1 97 ? 2.783 1.861 -8.361 1.00 94.19 97 TRP A O 1
ATOM 784 N N . HIS A 1 98 ? 4.169 0.222 -7.713 1.00 92.69 98 HIS A N 1
ATOM 785 C CA . HIS A 1 98 ? 5.292 0.684 -8.520 1.00 92.69 98 HIS A CA 1
ATOM 786 C C . HIS A 1 98 ? 4.980 0.582 -10.018 1.00 92.69 98 HIS A C 1
ATOM 788 O O . HIS A 1 98 ? 5.186 1.547 -10.741 1.00 92.69 98 HIS A O 1
ATOM 794 N N . TYR A 1 99 ? 4.434 -0.530 -10.509 1.00 91.56 99 TYR A N 1
ATOM 795 C CA . TYR A 1 99 ? 4.081 -0.635 -11.929 1.00 91.56 99 TYR A CA 1
ATOM 796 C C . TYR A 1 99 ? 2.960 0.305 -12.369 1.00 91.56 99 TYR A C 1
ATOM 798 O O . TYR A 1 99 ? 2.987 0.768 -13.508 1.00 91.56 99 TYR A O 1
ATOM 806 N N . LEU A 1 100 ? 2.006 0.597 -11.487 1.00 90.62 100 LEU A N 1
ATOM 807 C CA . LEU A 1 100 ? 0.888 1.487 -11.794 1.00 90.62 100 LEU A CA 1
ATOM 808 C C . LEU A 1 100 ? 1.295 2.966 -11.775 1.00 90.62 100 LEU A C 1
ATOM 810 O O . LEU A 1 100 ? 0.840 3.737 -12.619 1.00 90.62 100 LEU A O 1
ATOM 814 N N . PHE A 1 101 ? 2.150 3.368 -10.828 1.00 89.06 101 PHE A N 1
ATOM 815 C CA . PHE A 1 101 ? 2.388 4.786 -10.535 1.00 89.06 101 PHE A CA 1
ATOM 816 C C . PHE A 1 101 ? 3.833 5.259 -10.720 1.00 89.06 101 PHE A C 1
ATOM 818 O O . PHE A 1 101 ? 4.086 6.458 -10.578 1.00 89.06 101 PHE A O 1
ATOM 825 N N . ALA A 1 102 ? 4.795 4.378 -11.017 1.00 87.12 102 ALA A N 1
ATOM 826 C CA . ALA A 1 102 ? 6.173 4.811 -11.229 1.00 87.12 102 ALA A CA 1
ATOM 827 C C . ALA A 1 102 ? 6.279 5.741 -12.442 1.00 87.12 102 ALA A C 1
ATOM 829 O O . ALA A 1 102 ? 5.824 5.438 -13.544 1.00 87.12 102 ALA A O 1
ATOM 830 N N . GLY A 1 103 ? 6.946 6.871 -12.235 1.00 83.94 103 GLY A N 1
ATOM 831 C CA . GLY A 1 103 ? 7.223 7.854 -13.269 1.00 83.94 103 GLY A CA 1
ATOM 832 C C . GLY A 1 103 ? 8.601 8.476 -13.084 1.00 83.94 103 GLY A C 1
ATOM 833 O O . GLY A 1 103 ? 9.202 8.399 -12.017 1.00 83.94 103 GLY A O 1
ATOM 834 N N . LEU A 1 104 ? 9.099 9.111 -14.144 1.00 78.19 104 LEU A N 1
ATOM 835 C CA . LEU A 1 104 ? 10.391 9.813 -14.145 1.00 78.19 104 LEU A CA 1
ATOM 836 C C . LEU A 1 104 ? 10.309 11.213 -13.512 1.00 78.19 104 LEU A C 1
ATOM 838 O O . LEU A 1 104 ? 11.328 11.818 -13.186 1.00 78.19 104 LEU A O 1
ATOM 842 N N . ALA A 1 105 ? 9.097 11.750 -13.363 1.00 79.69 105 ALA A N 1
ATOM 843 C CA . ALA A 1 105 ? 8.873 13.037 -12.725 1.00 79.69 105 ALA A CA 1
ATOM 844 C C . ALA A 1 105 ? 9.006 12.908 -11.207 1.00 79.69 105 ALA A C 1
ATOM 846 O O . ALA A 1 105 ? 8.393 12.030 -10.611 1.00 79.69 105 ALA A O 1
ATOM 847 N N . TRP A 1 106 ? 9.743 13.832 -10.586 1.00 77.06 106 TRP A N 1
ATOM 848 C CA . TRP A 1 106 ? 9.838 13.934 -9.132 1.00 77.06 106 TRP A CA 1
ATOM 849 C C . TRP A 1 106 ? 8.475 14.300 -8.533 1.00 77.06 106 TRP A C 1
ATOM 851 O O . TRP A 1 106 ? 7.993 15.419 -8.756 1.00 77.06 106 TRP A O 1
ATOM 861 N N . PRO A 1 107 ? 7.833 13.395 -7.776 1.00 79.62 107 PRO A N 1
ATOM 862 C CA . PRO A 1 107 ? 6.552 13.693 -7.172 1.00 79.62 107 PRO A CA 1
ATOM 863 C C . PRO A 1 107 ? 6.747 14.482 -5.878 1.00 79.62 107 PRO A C 1
ATOM 865 O O . PRO A 1 107 ? 7.684 14.259 -5.111 1.00 79.62 107 PRO A O 1
ATOM 868 N N . LYS A 1 108 ? 5.813 15.390 -5.591 1.00 83.50 108 LYS A N 1
ATOM 869 C CA . LYS A 1 108 ? 5.725 16.008 -4.268 1.00 83.50 108 LYS A CA 1
ATOM 870 C C . LYS A 1 108 ? 5.110 14.990 -3.305 1.00 83.50 108 LYS A C 1
ATOM 872 O O . LYS A 1 108 ? 3.901 14.785 -3.329 1.00 83.50 108 LYS A O 1
ATOM 877 N N . ILE A 1 109 ? 5.943 14.352 -2.487 1.00 85.38 109 ILE A N 1
ATOM 878 C CA . ILE A 1 109 ? 5.507 13.351 -1.506 1.00 85.38 109 ILE A CA 1
ATOM 879 C C . ILE A 1 109 ? 5.121 14.053 -0.205 1.00 85.38 109 ILE A C 1
ATOM 881 O O . ILE A 1 109 ? 5.897 14.836 0.345 1.00 85.38 109 ILE A O 1
ATOM 885 N N . ASN A 1 110 ? 3.927 13.752 0.300 1.00 87.38 110 ASN A N 1
ATOM 886 C CA . ASN A 1 110 ? 3.517 14.129 1.647 1.00 87.38 110 ASN A CA 1
ATOM 887 C C . ASN A 1 110 ? 3.793 12.967 2.602 1.00 87.38 110 ASN A C 1
ATOM 889 O O . ASN A 1 110 ? 3.456 11.822 2.303 1.00 87.38 110 ASN A O 1
ATOM 893 N N . PHE A 1 111 ? 4.396 13.252 3.753 1.00 87.62 111 PHE A N 1
ATOM 894 C CA . PHE A 1 111 ? 4.650 12.222 4.754 1.00 87.62 111 PHE A CA 1
ATOM 895 C C . PHE A 1 111 ? 3.342 11.741 5.399 1.00 87.62 111 PHE A C 1
ATOM 897 O O . PHE A 1 111 ? 2.478 12.575 5.697 1.00 87.62 111 PHE A O 1
ATOM 904 N N . PRO A 1 112 ? 3.208 10.422 5.647 1.00 86.50 112 PRO A N 1
ATOM 905 C CA . PRO A 1 112 ? 1.985 9.846 6.187 1.00 86.50 112 PRO A CA 1
ATOM 906 C C . PRO A 1 112 ? 1.711 10.410 7.580 1.00 86.50 112 PRO A C 1
ATOM 908 O O . PRO A 1 112 ? 2.524 10.281 8.497 1.00 86.50 112 PRO A O 1
ATOM 911 N N . SER A 1 113 ? 0.574 11.085 7.712 1.00 88.88 113 SER A N 1
ATOM 912 C CA . SER A 1 113 ? 0.142 11.743 8.956 1.00 88.88 113 SER A CA 1
ATOM 913 C C . SER A 1 113 ? -1.377 11.796 9.088 1.00 88.88 113 SER A C 1
ATOM 915 O O . SER A 1 113 ? -1.902 11.791 10.206 1.00 88.88 113 SER A O 1
ATOM 917 N N . LYS A 1 114 ? -2.100 11.761 7.961 1.00 88.44 114 LYS A N 1
ATOM 918 C CA . LYS A 1 114 ? -3.561 11.852 7.928 1.00 88.44 114 LYS A CA 1
ATOM 919 C C . LYS A 1 114 ? -4.205 10.625 8.560 1.00 88.44 114 LYS A C 1
ATOM 921 O O . LYS A 1 114 ? -5.196 10.763 9.277 1.00 88.44 114 LYS A O 1
ATOM 926 N N . GLY A 1 115 ? -3.637 9.437 8.337 1.00 88.12 115 GLY A N 1
ATOM 927 C CA . GLY A 1 115 ? -4.127 8.202 8.958 1.00 88.12 115 GLY A CA 1
ATOM 928 C C . GLY A 1 115 ? -4.121 8.270 10.491 1.00 88.12 115 GLY A C 1
ATOM 929 O O . GLY A 1 115 ? -5.122 7.951 11.142 1.00 88.12 115 GLY A O 1
ATOM 930 N N . PHE A 1 116 ? -3.020 8.758 11.069 1.00 89.81 116 PHE A N 1
ATOM 931 C CA . PHE A 1 116 ? -2.882 8.932 12.515 1.00 89.81 116 PHE A CA 1
ATOM 932 C C . PHE A 1 116 ? -3.833 10.008 13.054 1.00 89.81 116 PHE A C 1
ATOM 934 O O . PHE A 1 116 ? -4.575 9.756 14.005 1.00 89.81 116 PHE A O 1
ATOM 941 N N . GLU A 1 117 ? -3.875 11.178 12.411 1.00 93.69 117 GLU A N 1
ATOM 942 C CA . GLU A 1 117 ? -4.754 12.284 12.804 1.00 93.69 117 GLU A CA 1
ATOM 943 C C . GLU A 1 117 ? -6.234 11.863 12.796 1.00 93.69 117 GLU A C 1
ATOM 945 O O . GLU A 1 117 ? -6.973 12.115 13.753 1.00 93.69 117 GLU A O 1
ATOM 950 N N . ASN 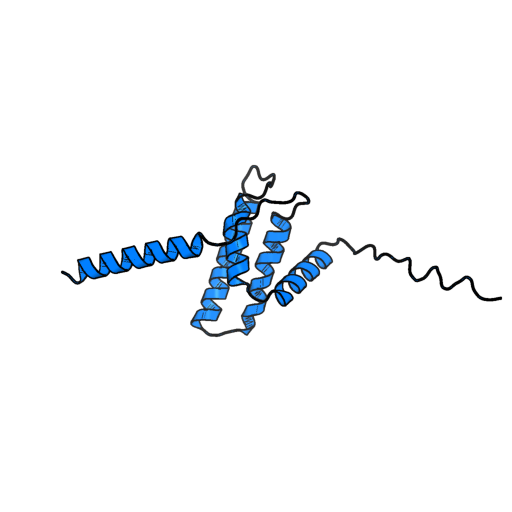A 1 118 ? -6.672 11.168 11.743 1.00 93.31 118 ASN A N 1
ATOM 951 C CA . ASN A 1 118 ? -8.041 10.672 11.638 1.00 93.31 118 ASN A CA 1
ATOM 952 C C . ASN A 1 118 ? -8.354 9.623 12.715 1.00 93.31 118 ASN A C 1
ATOM 954 O O . ASN A 1 118 ? -9.427 9.652 13.321 1.00 93.31 118 ASN A O 1
ATOM 958 N N . SER A 1 119 ? -7.402 8.734 13.005 1.00 94.00 119 SER A N 1
ATOM 959 C CA . SER A 1 119 ? -7.546 7.727 14.062 1.00 94.00 119 SER A CA 1
ATOM 960 C C . SER A 1 119 ? -7.681 8.366 15.445 1.00 94.00 119 SER A C 1
ATOM 962 O O . SER A 1 119 ? -8.524 7.941 16.237 1.00 94.00 119 SER A O 1
ATOM 964 N N . GLN A 1 120 ? -6.921 9.428 15.724 1.00 96.12 120 GLN A N 1
ATOM 965 C CA . GLN A 1 120 ? -7.005 10.173 16.982 1.00 96.12 120 GLN A CA 1
ATOM 966 C C . GLN A 1 120 ? -8.347 10.907 17.127 1.00 96.12 120 GLN A C 1
ATOM 968 O O . GLN A 1 120 ? -8.985 10.833 18.184 1.00 96.12 120 GLN A O 1
ATOM 973 N N . LYS A 1 121 ? -8.817 11.566 16.059 1.00 96.69 121 LYS A N 1
ATOM 974 C CA . LYS A 1 121 ? -10.148 12.200 16.021 1.00 96.69 121 LYS A CA 1
ATOM 975 C C . LYS A 1 121 ? -11.251 11.172 16.264 1.00 96.69 121 LYS A C 1
ATOM 977 O O . LYS A 1 121 ? -12.097 11.374 17.133 1.00 96.69 121 LYS A O 1
ATOM 982 N N . LEU A 1 122 ? -11.197 10.034 15.572 1.00 96.62 122 LEU A N 1
ATOM 983 C CA . LEU A 1 122 ? -12.155 8.944 15.743 1.00 96.62 122 LEU A CA 1
ATOM 984 C C . LEU A 1 122 ? -12.138 8.379 17.169 1.00 96.62 122 LEU A C 1
ATOM 986 O O . LEU A 1 122 ? -13.202 8.160 17.748 1.00 96.62 122 LEU A O 1
ATOM 990 N N . ALA A 1 123 ? -10.956 8.145 17.744 1.00 96.88 123 ALA A N 1
ATOM 991 C CA . ALA A 1 123 ? -10.817 7.672 19.120 1.00 96.88 123 ALA A CA 1
ATOM 992 C C . ALA A 1 123 ? -11.453 8.657 20.111 1.00 96.88 123 ALA A C 1
ATOM 994 O O . ALA A 1 123 ? -12.215 8.249 20.986 1.00 96.88 123 ALA A O 1
ATOM 995 N N . THR A 1 124 ? -11.223 9.954 19.915 1.00 96.62 124 THR A N 1
ATOM 996 C CA . THR A 1 124 ? -11.805 11.019 20.742 1.00 96.62 124 THR A CA 1
ATOM 997 C C . THR A 1 124 ? -13.330 11.035 20.630 1.00 96.62 124 THR A C 1
ATOM 999 O O . THR A 1 124 ? -14.023 10.993 21.646 1.00 96.62 124 THR A O 1
ATOM 1002 N N . CYS A 1 125 ? -13.877 10.994 19.410 1.00 96.50 125 CYS A N 1
ATOM 1003 C CA . CYS A 1 125 ? -15.323 10.904 19.186 1.00 96.50 125 CYS A CA 1
ATOM 1004 C C . CYS A 1 125 ? -15.935 9.653 19.836 1.00 96.50 125 CYS A C 1
ATOM 1006 O O . CYS A 1 125 ? -16.993 9.740 20.458 1.00 96.50 125 CYS A O 1
ATOM 1008 N N . LYS A 1 126 ? -15.266 8.496 19.745 1.00 96.19 126 LYS A N 1
ATOM 1009 C CA . LYS A 1 126 ? -15.702 7.248 20.396 1.00 96.19 126 LYS A CA 1
ATOM 1010 C C . LYS A 1 126 ? -15.702 7.359 21.918 1.00 96.19 126 LYS A C 1
ATOM 1012 O O . LYS A 1 126 ? -16.622 6.842 22.553 1.00 96.19 126 LYS A O 1
ATOM 1017 N N . LEU A 1 127 ? -14.701 8.017 22.501 1.00 96.00 127 LEU A N 1
ATOM 1018 C CA . LEU A 1 127 ? -14.631 8.255 23.943 1.00 96.00 127 LEU A CA 1
ATOM 1019 C C . LEU A 1 127 ? -15.759 9.177 24.403 1.00 96.00 127 LEU A C 1
ATOM 1021 O O . LEU A 1 127 ? -16.447 8.831 25.357 1.00 96.00 127 LEU A O 1
ATOM 1025 N N . ILE A 1 128 ? -16.011 10.277 23.687 1.00 95.88 128 ILE A N 1
ATOM 1026 C CA . ILE A 1 128 ? -17.126 11.189 23.979 1.00 95.88 128 ILE A CA 1
ATOM 1027 C C . ILE A 1 128 ? -18.458 10.446 23.884 1.00 95.88 128 ILE A C 1
ATOM 1029 O O . ILE A 1 128 ? -19.236 10.482 24.829 1.00 95.88 128 ILE A O 1
ATOM 1033 N N . LEU A 1 129 ? -18.709 9.711 22.795 1.00 96.19 129 LEU A N 1
ATOM 1034 C CA . LEU A 1 129 ? -19.929 8.909 22.644 1.00 96.19 129 LEU A CA 1
ATOM 1035 C C . LEU A 1 129 ? -20.070 7.859 23.743 1.00 96.19 129 LEU A C 1
ATOM 1037 O O . LEU A 1 129 ? -21.165 7.632 24.247 1.00 96.19 129 LEU A O 1
ATOM 1041 N N . THR A 1 130 ? -18.971 7.214 24.128 1.00 95.31 130 THR A N 1
ATOM 1042 C CA . THR A 1 130 ? -18.984 6.238 25.218 1.00 95.31 130 THR A CA 1
ATOM 1043 C C . THR A 1 130 ? -19.269 6.909 26.554 1.00 95.31 130 THR A C 1
ATOM 1045 O O . THR A 1 130 ? -20.019 6.335 27.333 1.00 95.31 130 THR A O 1
ATOM 1048 N N . GLY A 1 131 ? -18.719 8.099 26.801 1.00 94.00 131 GLY A N 1
ATOM 1049 C CA . GLY A 1 131 ? -19.023 8.924 27.967 1.00 94.00 131 GLY A CA 1
ATOM 1050 C C . GLY A 1 131 ? -20.489 9.342 27.989 1.00 94.00 131 GLY A C 1
ATOM 1051 O O . GLY A 1 131 ? -21.170 9.065 28.956 1.00 94.00 131 GLY A O 1
ATOM 1052 N N . LEU A 1 132 ? -21.026 9.878 26.892 1.00 94.69 132 LEU A N 1
ATOM 1053 C CA . LEU A 1 132 ? -22.448 10.229 26.781 1.00 94.69 132 LEU A CA 1
ATOM 1054 C C . LEU A 1 132 ? -23.365 9.013 26.968 1.00 94.69 132 LEU A C 1
ATOM 1056 O O . LEU A 1 132 ? -24.381 9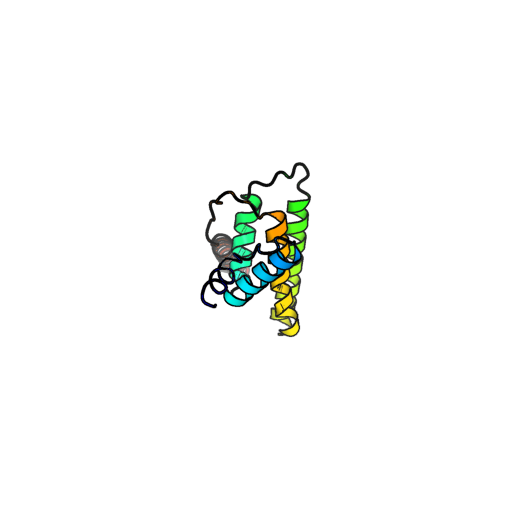.104 27.646 1.00 94.69 132 LEU A O 1
ATOM 1060 N N . ARG A 1 133 ? -22.999 7.856 26.402 1.00 92.94 133 ARG A N 1
ATOM 1061 C CA . ARG A 1 133 ? -23.747 6.600 26.571 1.00 92.94 133 ARG A CA 1
ATOM 1062 C C . ARG A 1 133 ? -23.685 6.078 28.007 1.00 92.94 133 ARG A C 1
ATOM 1064 O O . ARG A 1 133 ? -24.645 5.469 28.464 1.00 92.94 133 ARG A O 1
ATOM 1071 N N . LYS A 1 134 ? -22.537 6.224 28.674 1.00 87.81 134 LYS A N 1
ATOM 1072 C CA . LYS A 1 134 ? -22.328 5.776 30.058 1.00 87.81 134 LYS A CA 1
ATOM 1073 C C . LYS A 1 134 ? -22.761 6.820 31.096 1.00 87.81 134 LYS A C 1
ATOM 1075 O O . LYS A 1 134 ? -22.785 6.468 32.269 1.00 87.81 134 LYS A O 1
ATOM 1080 N N . GLY A 1 135 ? -23.102 8.035 30.663 1.00 76.19 135 GLY A N 1
ATOM 1081 C CA . GLY A 1 135 ? -23.226 9.200 31.532 1.00 76.19 135 GLY A CA 1
ATOM 1082 C C . GLY A 1 135 ? -21.855 9.777 31.938 1.00 76.19 135 GLY A C 1
ATOM 1083 O O . GLY A 1 135 ? -20.857 9.059 31.933 1.00 76.19 135 GLY A O 1
ATOM 1084 N N . LEU A 1 136 ? -21.659 11.055 32.280 1.00 53.50 136 LEU A N 1
ATOM 1085 C CA . LEU A 1 136 ? -22.582 11.914 33.035 1.00 53.50 136 LEU A CA 1
ATOM 1086 C C . LEU A 1 136 ? -23.678 11.137 33.763 1.00 53.50 136 LEU A C 1
ATOM 1088 O O . LEU A 1 136 ? -24.752 10.931 33.162 1.00 53.50 136 LEU A O 1
#

pLDDT: mean 85.41, std 15.45, range [42.0, 96.88]

Sequence (136 aa):
MLSQEDDAAEAIVTLSDMSPATRMVNVLDVLHMAGDYDRLMQGVFENYLHQKMPDPNMVGVADAGEWFCFNDRVQQKINHQQNYSVYPYLTYGFVVWHYLFAGLAWPKINFPSKGFENSQKLATCKLILTGLRKGL

Organism: Culex pipiens (NCBI:txid7175)

Foldseek 3Di:
DDDPPPVVVVPCPPPQPPDLVSLLVVLLVVVVVVVPLPQVLLQCVVCLVVFDAPDPPCPLVVVLVVLNVVLVVLVVCCVPPVPCVSVSVSSVSRSSSCVSRPDPDDGDGDRRDVVVVVVVVVVVVVVVVVDVVVYD

Secondary structure (DSSP, 8-state):
--SSSSTTSTT--------HHHHHHHHHHHHHHH--HHHHHHHHHHHGGGS----TT-HHHHHHHHHHHHHHHHHHHHHHH--GGGGGGHHHHHHHHHHHH--SS---PPPS-HHHHHHHHHHHHHHHHHHHHH--

Radius of gyration: 22.22 Å; chains: 1; bounding box: 77×33×59 Å

InterPro domains:
  IPR053016 CTF18-RFC complex component [PTHR46765] (19-119)